Protein AF-A0A356VX50-F1 (afdb_monomer)

Nearest PDB structures (foldseek):
  5ydp-assembly1_A  TM=2.198E-01  e=6.327E+00  Dietzia sp. DQ12-45-1b

Secondary structure (DSSP, 8-state):
---TTS-S-SSHHHHHHTTTSHHHHHHHHHHHHHHHHHHHHHHHHHHHHHHHHHTTS-HHHHHHHHHHHHHHHHSTTHHHHHHHHHHHH-SS--GGGEETTEE-SHHHHHHT--GGGHHHH-HHHHHHHHHHHHHHHHHHSS-GGG-GGGGHHHHHHHHHTTTS----

Sequence (168 aa):
NLHPLQMPWLNRKEFYKTFNDQKLTSLRTWLYQTKTKQAEFIYQQFLNNIQQKRTQLSSEQKKLFDKNFTKILQAKNGVYALVDYANFKGLGFNAKEQYQGKGWGLFEVILAMDTALIKDQGILFSFIDSGKQRLKIRTELAPESKNEQRWIPGWFNRLDSYSTENQN

Mean predicted aligned error: 5.7 Å

Structure (mmCIF, N/CA/C/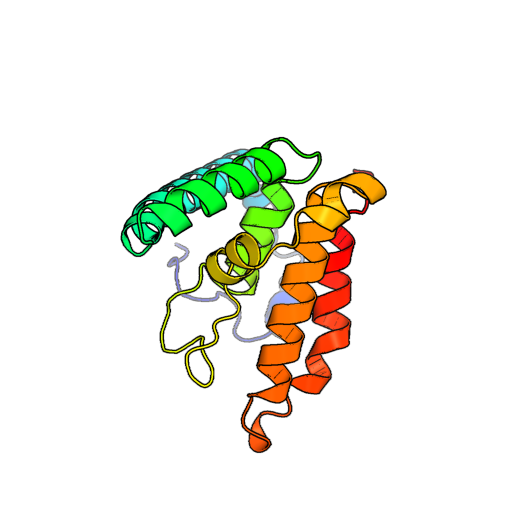O backbone):
data_AF-A0A356VX50-F1
#
_entry.id   AF-A0A356VX50-F1
#
loop_
_atom_site.group_PDB
_atom_site.id
_atom_site.type_symbol
_atom_site.label_atom_id
_atom_site.label_alt_id
_atom_site.label_comp_id
_atom_site.label_asym_id
_atom_site.label_entity_id
_atom_site.label_seq_id
_atom_site.pdbx_PDB_ins_code
_atom_site.Cartn_x
_atom_site.Cartn_y
_atom_site.Cartn_z
_atom_site.occupancy
_atom_site.B_iso_or_equiv
_atom_site.auth_seq_id
_atom_site.auth_comp_id
_atom_site.auth_asym_id
_atom_site.auth_atom_id
_atom_site.pdbx_PDB_model_num
ATOM 1 N N . ASN A 1 1 ? 16.084 15.120 -25.258 1.00 42.53 1 ASN A N 1
ATOM 2 C CA . ASN A 1 1 ? 14.838 15.539 -24.581 1.00 42.53 1 ASN A CA 1
ATOM 3 C C . ASN A 1 1 ? 13.879 14.369 -24.478 1.00 42.53 1 ASN A C 1
ATOM 5 O O . ASN A 1 1 ? 13.417 13.879 -25.497 1.00 42.53 1 ASN A O 1
ATOM 9 N N . LEU A 1 2 ? 13.654 13.864 -23.264 1.00 42.91 2 LEU A N 1
ATOM 10 C CA . LEU A 1 2 ? 12.590 12.902 -22.974 1.00 42.91 2 LEU A CA 1
ATOM 11 C C . LEU A 1 2 ? 11.364 13.713 -22.547 1.00 42.91 2 LEU A C 1
ATOM 13 O O . LEU A 1 2 ? 11.433 14.425 -21.549 1.00 42.91 2 LEU A O 1
ATOM 17 N N . HIS A 1 3 ? 10.271 13.646 -23.306 1.00 51.25 3 HIS A N 1
ATOM 18 C CA . HIS A 1 3 ? 9.000 14.221 -22.871 1.00 51.25 3 HIS A CA 1
ATOM 19 C C . HIS A 1 3 ? 8.377 13.279 -21.823 1.00 51.25 3 HIS A C 1
ATOM 21 O O . HIS A 1 3 ? 8.191 12.102 -22.133 1.00 51.25 3 HIS A O 1
ATOM 27 N N . PRO A 1 4 ? 8.055 13.751 -20.603 1.00 52.25 4 PRO A N 1
ATOM 28 C CA . PRO A 1 4 ? 7.766 12.905 -19.434 1.00 52.25 4 PRO A CA 1
ATOM 29 C C . PRO A 1 4 ? 6.520 12.001 -19.526 1.00 52.25 4 PRO A C 1
ATOM 31 O O . PRO A 1 4 ? 6.246 11.260 -18.590 1.00 52.25 4 PRO A O 1
ATOM 34 N N . LEU A 1 5 ? 5.785 12.013 -20.642 1.00 56.81 5 LEU A N 1
ATOM 35 C CA . LEU A 1 5 ? 4.581 11.199 -20.857 1.00 56.81 5 LEU A CA 1
ATOM 36 C C . LEU A 1 5 ? 4.584 10.423 -22.187 1.00 56.81 5 LEU A C 1
ATOM 38 O O . LEU A 1 5 ? 3.615 9.733 -22.493 1.00 56.81 5 LEU A O 1
ATOM 42 N N . GLN A 1 6 ? 5.661 10.496 -22.977 1.00 65.19 6 GLN A N 1
ATOM 43 C CA . GLN A 1 6 ? 5.828 9.637 -24.150 1.00 65.19 6 GLN A CA 1
ATOM 44 C C . GLN A 1 6 ? 6.620 8.398 -23.752 1.00 65.19 6 GLN A C 1
ATOM 46 O O . GLN A 1 6 ? 7.819 8.481 -23.479 1.00 65.19 6 GLN A O 1
ATOM 51 N N . MET A 1 7 ? 5.955 7.239 -23.740 1.00 69.25 7 MET A N 1
ATOM 52 C CA . MET A 1 7 ? 6.650 5.967 -23.572 1.00 69.25 7 MET A CA 1
ATOM 53 C C . MET A 1 7 ? 7.630 5.802 -24.746 1.00 69.25 7 MET A C 1
ATOM 55 O O . MET A 1 7 ? 7.180 5.751 -25.892 1.00 69.25 7 MET A O 1
ATOM 59 N N . PRO A 1 8 ? 8.957 5.736 -24.510 1.00 79.56 8 PRO A N 1
ATOM 60 C CA . PRO A 1 8 ? 9.934 5.750 -25.602 1.00 79.56 8 PRO A CA 1
ATOM 61 C C . PRO A 1 8 ? 9.879 4.514 -26.504 1.00 79.56 8 PRO A C 1
ATOM 63 O O . PRO A 1 8 ? 10.500 4.508 -27.563 1.00 79.56 8 PRO A O 1
ATOM 66 N N . TRP A 1 9 ? 9.169 3.473 -26.067 1.00 86.56 9 TRP A N 1
ATOM 67 C CA . TRP A 1 9 ? 9.036 2.197 -26.751 1.00 86.56 9 TRP A CA 1
ATOM 68 C C . TRP A 1 9 ? 7.565 1.871 -26.956 1.00 86.56 9 TRP A C 1
ATOM 70 O O . TRP A 1 9 ? 6.766 1.964 -26.028 1.00 86.56 9 TRP A O 1
ATOM 80 N N . LEU A 1 10 ? 7.224 1.439 -28.167 1.00 85.69 10 LEU A N 1
ATOM 81 C CA . LEU A 1 10 ? 5.846 1.118 -28.543 1.00 85.69 10 LEU A CA 1
ATOM 82 C C . LEU A 1 10 ? 5.352 -0.192 -27.920 1.00 85.69 10 LEU A C 1
ATOM 84 O O . LEU A 1 10 ? 4.154 -0.381 -27.738 1.00 85.69 10 LEU A O 1
ATOM 88 N N . ASN A 1 11 ? 6.263 -1.123 -27.625 1.00 86.38 11 ASN A N 1
ATOM 89 C CA . ASN A 1 11 ? 5.926 -2.423 -27.058 1.00 86.38 11 ASN A CA 1
ATOM 90 C C . ASN A 1 11 ? 7.121 -3.059 -26.327 1.00 86.38 11 ASN A C 1
ATOM 92 O O . ASN A 1 11 ? 8.261 -2.594 -26.408 1.00 86.38 11 ASN A O 1
ATOM 96 N N . ARG A 1 12 ? 6.845 -4.175 -25.641 1.00 88.62 12 ARG A N 1
ATOM 97 C CA . ARG A 1 12 ? 7.831 -4.968 -24.894 1.00 88.62 12 ARG A CA 1
ATOM 98 C C . ARG A 1 12 ? 9.017 -5.407 -25.761 1.00 88.62 12 ARG A C 1
ATOM 100 O O . ARG A 1 12 ? 10.150 -5.336 -25.303 1.00 88.62 12 ARG A O 1
ATOM 107 N N . LYS A 1 13 ? 8.776 -5.853 -26.997 1.00 92.19 13 LYS A N 1
ATOM 108 C CA . LYS A 1 13 ? 9.834 -6.336 -27.900 1.00 92.19 13 LYS A CA 1
ATOM 109 C C . LYS A 1 13 ? 10.824 -5.217 -28.232 1.00 92.19 13 LYS A C 1
ATOM 111 O O . LYS A 1 13 ? 12.026 -5.432 -28.123 1.00 92.1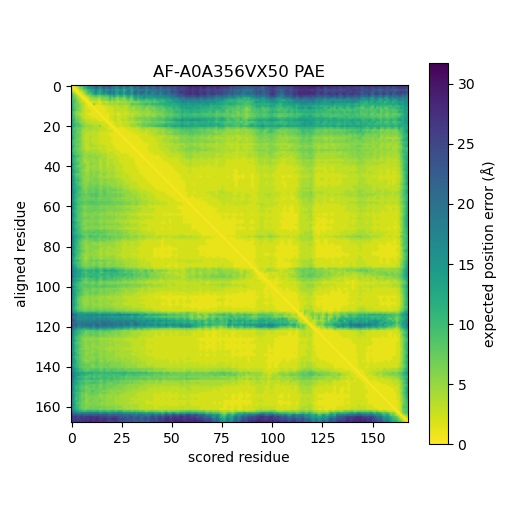9 13 LYS A O 1
ATOM 116 N N . GLU A 1 14 ? 10.327 -4.029 -28.568 1.00 87.56 14 GLU A N 1
ATOM 117 C CA . GLU A 1 14 ? 11.170 -2.859 -28.846 1.00 87.56 14 GLU A CA 1
ATOM 118 C C . GLU A 1 14 ? 11.923 -2.378 -27.601 1.00 87.56 14 GLU A C 1
ATOM 120 O O . GLU A 1 14 ? 13.097 -2.035 -27.694 1.00 87.56 14 GLU A O 1
ATOM 125 N N . PHE A 1 15 ? 11.301 -2.436 -26.420 1.00 88.94 15 PHE A N 1
ATOM 126 C CA . PHE A 1 15 ? 11.998 -2.159 -25.162 1.00 88.94 15 PHE A CA 1
ATOM 127 C C . PHE A 1 15 ? 13.216 -3.078 -24.971 1.00 88.94 15 PHE A C 1
ATOM 129 O O . PHE A 1 15 ? 14.325 -2.592 -24.749 1.00 88.94 15 PHE A O 1
ATOM 136 N N . TYR A 1 16 ? 13.039 -4.396 -25.128 1.00 90.06 16 TYR A N 1
ATOM 137 C CA . TYR A 1 16 ? 14.126 -5.364 -24.933 1.00 90.06 16 TYR A CA 1
ATOM 138 C C . TYR A 1 16 ? 15.217 -5.299 -26.000 1.00 90.06 16 TYR A C 1
ATOM 140 O O . TYR A 1 16 ? 16.371 -5.569 -25.678 1.00 90.06 16 TYR A O 1
ATOM 148 N N . LYS A 1 17 ? 14.900 -4.910 -27.241 1.00 90.31 17 LYS A N 1
ATOM 149 C CA . LYS A 1 17 ? 15.935 -4.675 -28.263 1.00 90.31 17 LYS A CA 1
ATOM 150 C C . LYS A 1 17 ? 16.939 -3.619 -27.812 1.00 90.31 17 LYS A C 1
ATOM 152 O O . LYS A 1 17 ? 18.132 -3.799 -28.001 1.00 90.31 17 LYS A O 1
ATOM 157 N N . THR A 1 18 ? 16.450 -2.568 -27.159 1.00 87.75 18 THR A N 1
ATOM 158 C CA . THR A 1 18 ? 17.284 -1.461 -26.677 1.00 87.75 18 THR A CA 1
ATOM 159 C C . THR A 1 18 ? 17.864 -1.685 -25.278 1.00 87.75 18 THR A C 1
ATOM 161 O O . THR A 1 18 ? 18.362 -0.746 -24.660 1.00 87.75 18 THR A O 1
ATOM 164 N N . PHE A 1 19 ? 17.778 -2.904 -24.726 1.00 86.31 19 PHE A N 1
ATOM 165 C CA . PHE A 1 19 ? 18.129 -3.170 -23.324 1.00 86.31 19 PHE A CA 1
ATOM 166 C C . PHE A 1 19 ? 19.565 -2.778 -22.974 1.00 86.31 19 PHE A C 1
ATOM 168 O O . PHE A 1 19 ? 19.814 -2.308 -21.866 1.00 86.31 19 PHE A O 1
ATOM 175 N N . ASN A 1 20 ? 20.490 -2.935 -23.920 1.00 90.44 20 ASN A N 1
ATOM 176 C CA . ASN A 1 20 ? 21.897 -2.575 -23.751 1.00 90.44 20 ASN A CA 1
ATOM 177 C C . ASN A 1 20 ? 22.247 -1.213 -24.363 1.00 90.44 20 ASN A C 1
ATOM 179 O O . ASN A 1 20 ? 23.380 -0.757 -24.225 1.00 90.44 20 ASN A O 1
ATOM 183 N N . ASP A 1 21 ? 21.288 -0.533 -24.990 1.00 90.25 21 ASP A N 1
ATOM 184 C CA . ASP A 1 21 ? 21.531 0.754 -25.626 1.00 90.25 21 ASP A CA 1
ATOM 185 C C . ASP A 1 21 ? 21.818 1.828 -24.578 1.00 90.25 21 ASP A C 1
ATOM 187 O O . ASP A 1 21 ? 21.324 1.796 -23.442 1.00 90.25 21 ASP A O 1
ATOM 191 N N . GLN A 1 22 ? 22.573 2.846 -24.990 1.00 88.38 22 GLN A N 1
ATOM 192 C CA . GLN A 1 22 ? 22.986 3.944 -24.121 1.00 88.38 22 GLN A CA 1
ATOM 193 C C . GLN A 1 22 ? 21.793 4.606 -23.420 1.00 88.38 22 GLN A C 1
ATOM 195 O O . GLN A 1 22 ? 21.850 4.861 -22.223 1.00 88.38 22 GLN A O 1
ATOM 200 N N . LYS A 1 23 ? 20.677 4.819 -24.128 1.00 84.69 23 LYS A N 1
ATOM 201 C CA . LYS A 1 23 ? 19.488 5.489 -23.581 1.00 84.69 23 LYS A CA 1
ATOM 202 C C . LYS A 1 23 ? 18.859 4.728 -22.407 1.00 84.69 23 LYS A C 1
ATOM 204 O O . LYS A 1 23 ? 18.572 5.332 -21.374 1.00 84.69 23 LYS A O 1
ATOM 209 N N . LEU A 1 24 ? 18.640 3.418 -22.549 1.00 88.88 24 LEU A N 1
ATOM 210 C CA . LEU A 1 24 ? 18.031 2.599 -21.494 1.00 88.88 24 LEU A CA 1
ATOM 211 C C . LEU A 1 24 ? 19.029 2.311 -20.365 1.00 88.88 24 LEU A C 1
ATOM 213 O O . LEU A 1 24 ? 18.650 2.262 -19.195 1.00 88.88 24 LEU A O 1
ATOM 217 N N . THR A 1 25 ? 20.318 2.209 -20.681 1.00 91.25 25 THR A N 1
ATOM 218 C CA . THR A 1 25 ? 21.388 2.161 -19.677 1.00 91.25 25 THR A CA 1
ATOM 219 C C . THR A 1 25 ? 21.422 3.436 -18.836 1.00 91.25 25 THR A C 1
ATOM 221 O O . THR A 1 25 ? 21.319 3.341 -17.616 1.00 91.25 25 THR A O 1
ATOM 224 N N . SER A 1 26 ? 21.430 4.623 -19.450 1.00 89.88 26 SER A N 1
ATOM 225 C CA . SER A 1 26 ? 21.384 5.901 -18.727 1.00 89.88 26 SER A CA 1
ATOM 226 C C . SER A 1 26 ? 20.127 6.047 -17.867 1.00 89.88 26 SER A C 1
ATOM 228 O O . SER A 1 26 ? 20.225 6.522 -16.738 1.00 89.88 26 SER A O 1
ATOM 230 N N . LEU A 1 27 ? 18.960 5.602 -18.349 1.00 89.75 27 LEU A N 1
ATOM 231 C CA . LEU A 1 27 ? 17.729 5.609 -17.552 1.00 89.75 27 LEU A CA 1
ATOM 232 C C . LEU A 1 27 ? 17.845 4.707 -16.314 1.00 89.75 27 LEU A C 1
ATOM 234 O O . LEU A 1 27 ? 17.512 5.141 -15.214 1.00 89.75 27 LEU A O 1
ATOM 238 N N . ARG A 1 28 ? 18.341 3.472 -16.467 1.00 91.56 28 ARG A N 1
ATOM 239 C CA . ARG A 1 28 ? 18.548 2.547 -15.337 1.00 91.56 28 ARG A CA 1
ATOM 240 C C . ARG A 1 28 ? 19.555 3.102 -14.334 1.00 91.56 28 ARG A C 1
ATOM 242 O O . ARG A 1 28 ? 19.298 3.045 -13.134 1.00 91.56 28 ARG A O 1
ATOM 249 N N . THR A 1 29 ? 20.656 3.686 -14.809 1.00 94.06 29 THR A N 1
ATOM 250 C CA . THR A 1 29 ? 21.651 4.348 -13.957 1.00 94.06 29 THR A CA 1
ATOM 251 C C . THR A 1 29 ? 21.035 5.512 -13.189 1.00 94.06 29 THR A C 1
ATOM 253 O O . THR A 1 29 ? 21.194 5.578 -11.974 1.00 94.06 29 THR A O 1
ATOM 256 N N . TRP A 1 30 ? 20.278 6.387 -13.855 1.00 94.12 30 TRP A N 1
ATOM 257 C CA . TRP A 1 30 ? 19.602 7.507 -13.200 1.00 94.12 30 TRP A CA 1
ATOM 258 C C . TRP A 1 30 ? 18.590 7.033 -12.150 1.00 94.12 30 TRP A C 1
ATOM 260 O O . TRP A 1 30 ? 18.599 7.534 -11.025 1.00 94.12 30 TRP A O 1
ATOM 270 N N . LEU A 1 31 ? 17.762 6.030 -12.473 1.00 93.69 31 LEU A N 1
ATOM 271 C CA . LEU A 1 31 ? 16.808 5.437 -11.530 1.00 93.69 31 LEU A CA 1
ATOM 272 C C . LEU A 1 31 ? 17.527 4.850 -10.310 1.00 93.69 31 LEU A C 1
ATOM 274 O O . LEU A 1 31 ? 17.115 5.091 -9.179 1.00 93.69 31 LEU A O 1
ATOM 278 N N . TYR A 1 32 ? 18.627 4.127 -10.527 1.00 94.56 32 TYR A N 1
ATOM 279 C CA . TYR A 1 32 ? 19.422 3.547 -9.448 1.00 94.56 32 TYR A CA 1
ATOM 280 C C . TYR A 1 32 ? 20.076 4.621 -8.567 1.00 94.56 32 TYR A C 1
ATOM 282 O O . TYR A 1 32 ? 20.013 4.536 -7.342 1.00 94.56 32 TYR A O 1
ATOM 290 N N . GLN A 1 33 ? 20.658 5.657 -9.176 1.00 96.62 33 GLN A N 1
ATOM 291 C CA . GLN A 1 33 ? 21.321 6.758 -8.470 1.00 96.62 33 GLN A CA 1
ATOM 292 C C . GLN A 1 33 ? 20.341 7.643 -7.693 1.00 96.62 33 GLN A C 1
ATOM 294 O O . GLN A 1 33 ? 20.701 8.207 -6.663 1.00 96.62 33 GLN A O 1
ATOM 299 N N . THR A 1 34 ? 19.096 7.768 -8.158 1.00 95.56 34 THR A N 1
ATOM 300 C CA . THR A 1 34 ? 18.077 8.625 -7.530 1.00 95.56 34 THR A CA 1
ATOM 301 C C . THR A 1 34 ? 17.071 7.856 -6.674 1.00 95.56 34 THR A C 1
ATOM 303 O O . THR A 1 34 ? 16.149 8.474 -6.143 1.00 95.56 34 THR A O 1
ATOM 306 N N . LYS A 1 35 ? 17.240 6.537 -6.489 1.00 93.50 35 LYS A N 1
ATOM 307 C CA . LYS A 1 35 ? 16.273 5.667 -5.791 1.00 93.50 35 LYS A CA 1
ATOM 308 C C . LYS A 1 35 ? 15.865 6.185 -4.408 1.00 93.50 35 LYS A C 1
ATOM 310 O O . LYS A 1 35 ? 14.689 6.144 -4.069 1.00 93.50 35 LYS A O 1
ATOM 315 N N . THR A 1 36 ? 16.806 6.744 -3.646 1.00 95.12 36 THR A N 1
ATOM 316 C CA . THR A 1 36 ? 16.533 7.312 -2.317 1.00 95.12 36 THR A CA 1
ATOM 317 C C . THR A 1 36 ? 15.617 8.532 -2.403 1.00 95.12 36 THR A C 1
ATOM 319 O O . THR A 1 36 ? 14.614 8.590 -1.700 1.00 95.12 36 THR A O 1
ATOM 322 N N . LYS A 1 37 ? 15.900 9.467 -3.322 1.00 95.75 37 LYS A N 1
ATOM 323 C CA . LYS A 1 37 ? 15.064 10.661 -3.547 1.00 95.75 37 LYS A CA 1
ATOM 324 C C . LYS A 1 37 ? 13.679 10.290 -4.076 1.00 95.75 37 LYS A C 1
ATOM 326 O O . LYS A 1 37 ? 12.689 10.900 -3.694 1.00 95.75 37 LYS A O 1
ATOM 331 N N . GLN A 1 38 ? 13.603 9.277 -4.941 1.00 93.19 38 GLN A N 1
ATOM 332 C CA . GLN A 1 38 ? 12.330 8.757 -5.438 1.00 93.19 38 GLN A CA 1
ATOM 333 C C . GLN A 1 38 ? 11.500 8.146 -4.304 1.00 93.19 38 GLN A C 1
ATOM 335 O O . GLN A 1 38 ? 10.317 8.453 -4.194 1.00 93.19 38 GLN A O 1
ATOM 340 N N . ALA A 1 39 ? 12.110 7.329 -3.440 1.00 93.12 39 ALA A N 1
ATOM 341 C CA . ALA A 1 39 ? 11.429 6.740 -2.290 1.00 93.12 39 ALA A CA 1
ATOM 342 C C . ALA A 1 39 ? 10.919 7.813 -1.316 1.00 93.12 39 ALA A C 1
ATOM 344 O O . ALA A 1 39 ? 9.768 7.750 -0.885 1.00 93.12 39 ALA A O 1
ATOM 345 N N . GLU A 1 40 ? 11.737 8.827 -1.026 1.00 95.06 40 GLU A N 1
ATOM 346 C CA . GLU A 1 40 ? 11.341 9.969 -0.199 1.00 95.06 40 GLU A CA 1
ATOM 347 C C . GLU A 1 40 ? 10.164 10.730 -0.819 1.00 95.06 40 GLU A C 1
ATOM 349 O O . GLU A 1 40 ? 9.151 10.938 -0.153 1.00 95.06 40 GLU A O 1
ATOM 354 N N . PHE A 1 41 ? 10.243 11.074 -2.107 1.00 95.62 41 PHE A N 1
ATOM 355 C CA . PHE A 1 41 ? 9.159 11.757 -2.812 1.00 95.62 41 PHE A CA 1
ATOM 356 C C . PHE A 1 41 ? 7.854 10.947 -2.796 1.00 95.62 41 PHE A C 1
ATOM 358 O O . PHE A 1 41 ? 6.796 11.492 -2.481 1.00 95.62 41 PHE A O 1
ATOM 365 N N . ILE A 1 42 ? 7.922 9.641 -3.084 1.00 94.44 42 ILE A N 1
ATOM 366 C CA . ILE A 1 42 ? 6.763 8.736 -3.046 1.00 94.44 42 ILE A CA 1
ATOM 367 C C . ILE A 1 42 ? 6.141 8.727 -1.648 1.00 94.44 42 ILE A C 1
ATOM 369 O O . ILE A 1 42 ? 4.921 8.826 -1.522 1.00 94.44 42 ILE A O 1
ATOM 373 N N . TYR A 1 43 ? 6.961 8.639 -0.600 1.00 95.62 43 TYR A N 1
ATOM 374 C CA . TYR A 1 43 ? 6.476 8.620 0.775 1.00 95.62 43 TYR A CA 1
ATOM 375 C C . TYR A 1 43 ? 5.836 9.954 1.189 1.00 95.62 43 TYR A C 1
ATOM 377 O O . TYR A 1 43 ? 4.745 9.956 1.759 1.00 95.62 43 TYR A O 1
ATOM 385 N N . GLN A 1 44 ? 6.448 11.090 0.848 1.00 96.94 44 GLN A N 1
ATOM 386 C CA . GLN A 1 44 ? 5.876 12.413 1.129 1.00 96.94 44 GLN A CA 1
ATOM 387 C C . GLN A 1 44 ? 4.550 12.623 0.391 1.00 96.94 44 GLN A C 1
ATOM 389 O O . GLN A 1 44 ? 3.558 13.046 0.988 1.00 96.94 44 GLN A O 1
ATOM 394 N N . GLN A 1 45 ? 4.489 12.258 -0.893 1.00 96.94 45 GLN A N 1
ATOM 395 C CA . GLN A 1 45 ? 3.249 12.327 -1.663 1.00 96.94 45 GLN A CA 1
ATOM 396 C C . GLN A 1 45 ? 2.169 11.419 -1.067 1.00 96.94 45 GLN A C 1
ATOM 398 O O . GLN A 1 45 ? 1.004 11.814 -0.983 1.00 96.94 45 GLN A O 1
ATOM 403 N N . PHE A 1 46 ? 2.546 10.217 -0.625 1.00 97.38 46 PHE A N 1
ATOM 404 C CA . PHE A 1 46 ? 1.648 9.306 0.070 1.00 97.38 46 PHE A CA 1
ATOM 405 C C . PHE A 1 46 ? 1.064 9.951 1.334 1.00 97.38 46 PHE A C 1
ATOM 407 O O . PHE A 1 46 ? -0.158 10.003 1.461 1.00 97.38 46 PHE A O 1
ATOM 414 N N . LEU A 1 47 ? 1.893 10.511 2.223 1.00 96.88 47 LEU A N 1
ATOM 415 C CA . LEU A 1 47 ? 1.425 11.177 3.445 1.00 96.88 47 LEU A CA 1
ATOM 416 C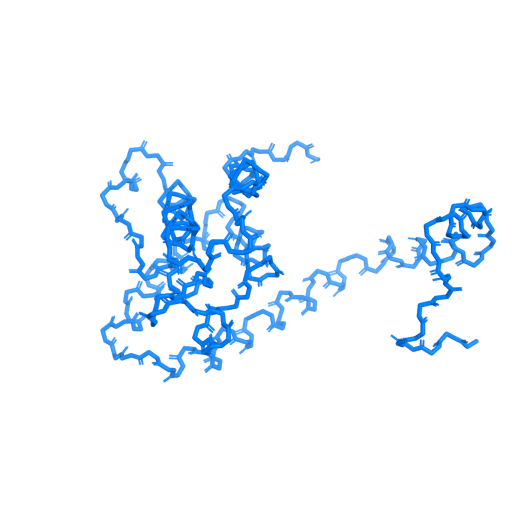 C . LEU A 1 47 ? 0.490 12.359 3.154 1.00 96.88 47 LEU A C 1
ATOM 418 O O . LEU A 1 47 ? -0.562 12.473 3.788 1.00 96.88 47 LEU A O 1
ATOM 422 N N . ASN A 1 48 ? 0.817 13.191 2.162 1.00 97.38 48 ASN A N 1
ATOM 423 C CA . ASN A 1 48 ? -0.035 14.307 1.742 1.00 97.38 48 ASN A CA 1
ATOM 424 C C . ASN A 1 48 ? -1.408 13.816 1.266 1.00 97.38 48 ASN A C 1
ATOM 426 O O . ASN A 1 48 ? -2.447 14.343 1.672 1.00 97.38 48 ASN A O 1
ATOM 430 N N . ASN A 1 49 ? -1.427 12.761 0.449 1.00 96.25 49 ASN A N 1
ATOM 431 C CA . ASN A 1 49 ? -2.674 12.186 -0.035 1.00 96.25 49 ASN A CA 1
ATOM 432 C C . ASN A 1 49 ? -3.486 11.545 1.101 1.00 96.25 49 ASN A C 1
ATOM 434 O O . ASN A 1 49 ? -4.711 11.670 1.108 1.00 96.25 49 ASN A O 1
ATOM 438 N N . ILE A 1 50 ? -2.831 10.899 2.079 1.00 97.12 50 ILE A N 1
ATOM 439 C CA . ILE A 1 50 ? -3.498 10.411 3.293 1.00 97.12 50 ILE A CA 1
ATOM 440 C C . ILE A 1 50 ? -4.186 11.582 3.991 1.00 97.12 50 ILE A C 1
ATOM 442 O O . ILE A 1 50 ? -5.400 11.534 4.159 1.00 97.12 50 ILE A O 1
ATOM 446 N N . GLN A 1 51 ? -3.462 12.651 4.339 1.00 95.75 51 GLN A N 1
ATOM 447 C CA . GLN A 1 51 ? -4.025 13.803 5.057 1.00 95.75 51 GLN A CA 1
ATOM 448 C C . GLN A 1 51 ? -5.262 14.386 4.361 1.00 95.75 51 GLN A C 1
ATOM 450 O O . GLN A 1 51 ? -6.293 14.584 5.006 1.00 95.75 51 GLN A O 1
ATOM 455 N N . GLN A 1 52 ? -5.199 14.582 3.041 1.00 95.19 52 GLN A N 1
ATOM 456 C CA . GLN A 1 52 ? -6.343 15.059 2.261 1.00 95.19 52 GLN A CA 1
ATOM 457 C C . GLN A 1 52 ? -7.520 14.082 2.327 1.00 95.19 52 GLN A C 1
ATOM 459 O O . GLN A 1 52 ? -8.656 14.479 2.594 1.00 95.19 52 GLN A O 1
ATOM 464 N N . LYS A 1 53 ? -7.262 12.786 2.135 1.00 94.00 53 LYS A N 1
ATOM 465 C CA . LYS A 1 53 ? -8.299 11.751 2.106 1.00 94.00 53 LYS A CA 1
ATOM 466 C C . LYS A 1 53 ? -8.951 11.528 3.473 1.00 94.00 53 LYS A C 1
ATOM 468 O O . LYS A 1 53 ? -10.151 11.268 3.538 1.00 94.00 53 LYS A O 1
ATOM 473 N N . ARG A 1 54 ? -8.208 11.725 4.571 1.00 95.00 54 ARG A N 1
ATOM 474 C CA . ARG A 1 54 ? -8.719 11.646 5.953 1.00 95.00 54 ARG A CA 1
ATOM 475 C C . ARG A 1 54 ? -9.860 12.621 6.231 1.00 95.00 54 ARG A C 1
ATOM 477 O O . ARG A 1 54 ? -10.650 12.365 7.137 1.00 95.00 54 ARG A O 1
ATOM 484 N N . THR A 1 55 ? -9.985 13.712 5.473 1.00 94.75 55 THR A N 1
ATOM 485 C CA . THR A 1 55 ? -11.091 14.670 5.642 1.00 94.75 55 THR A CA 1
ATOM 486 C C . THR A 1 55 ? -12.468 14.056 5.374 1.00 94.75 55 THR A C 1
ATOM 488 O O . THR A 1 55 ? -13.445 14.531 5.945 1.00 94.75 55 THR A O 1
ATOM 491 N N . GLN A 1 56 ? -12.535 12.962 4.605 1.00 94.56 56 GLN A N 1
ATOM 492 C CA . GLN A 1 56 ? -13.773 12.251 4.256 1.00 94.56 56 GLN A CA 1
ATOM 493 C C . GLN A 1 56 ? -14.293 11.330 5.374 1.00 94.56 56 GLN A C 1
ATOM 495 O O . GLN A 1 56 ? -15.396 10.802 5.271 1.00 94.56 56 GLN A O 1
ATOM 500 N N . LEU A 1 57 ? -13.507 11.115 6.433 1.00 96.12 57 LEU A N 1
ATOM 501 C CA . LEU A 1 57 ? -13.870 10.249 7.553 1.00 96.12 57 LEU A CA 1
ATOM 502 C C . LEU A 1 57 ? -14.676 10.995 8.625 1.00 96.12 57 LEU A C 1
ATOM 504 O O . LEU A 1 57 ? -14.375 12.148 8.957 1.00 96.12 57 LEU A O 1
ATOM 508 N N . SER A 1 58 ? -15.618 10.291 9.257 1.00 96.94 58 SER A N 1
ATOM 509 C CA . SER A 1 58 ? -16.252 10.744 10.500 1.00 96.94 58 SER A CA 1
ATOM 510 C C . SER A 1 58 ? -15.234 10.834 11.648 1.00 96.94 58 SER A C 1
ATOM 512 O O . SER A 1 58 ? -14.148 10.254 11.590 1.00 96.94 58 SER A O 1
ATOM 514 N N . SER A 1 59 ? -15.570 11.541 12.730 1.00 96.81 59 SER A N 1
ATOM 515 C CA . SER A 1 59 ? -14.678 11.679 13.893 1.00 96.81 59 SER A CA 1
ATOM 516 C C . SER A 1 59 ? -14.301 10.336 14.529 1.00 96.81 59 SER A C 1
ATOM 518 O O . SER A 1 59 ? -13.162 10.152 14.954 1.00 96.81 59 SER A O 1
ATOM 520 N N . GLU A 1 60 ? -15.232 9.384 14.573 1.00 95.94 60 GLU A N 1
ATOM 521 C CA . GLU A 1 60 ? -14.978 8.035 15.087 1.00 95.94 60 GLU A CA 1
ATOM 522 C C . GLU A 1 60 ? -14.059 7.242 14.151 1.00 95.94 60 GLU A C 1
ATOM 524 O O . GLU A 1 60 ? -13.048 6.687 14.587 1.00 95.94 60 GLU A O 1
ATOM 529 N N . GLN A 1 61 ? -14.340 7.281 12.845 1.00 96.88 61 GLN A N 1
ATOM 530 C CA . GLN A 1 61 ? -13.499 6.646 11.832 1.00 96.88 61 GLN A CA 1
ATOM 531 C C . GLN A 1 61 ? -12.082 7.222 11.828 1.00 96.88 61 GLN A C 1
ATOM 533 O O . GLN A 1 61 ? -11.124 6.467 11.688 1.00 96.88 61 GLN A O 1
ATOM 538 N N . LYS A 1 62 ? -11.916 8.537 12.027 1.00 97.44 62 LYS A N 1
ATOM 539 C CA . LYS A 1 62 ? -10.595 9.172 12.146 1.00 97.44 62 LYS A CA 1
ATOM 540 C C . LYS A 1 62 ? -9.792 8.580 13.299 1.00 97.44 62 LYS A C 1
ATOM 542 O O . LYS A 1 62 ? -8.639 8.215 13.083 1.00 97.44 62 LYS A O 1
ATOM 547 N N . LYS A 1 63 ? -10.400 8.442 14.484 1.00 96.38 63 LYS A N 1
ATOM 548 C CA . LYS A 1 63 ? -9.746 7.854 15.666 1.00 96.38 63 LYS A CA 1
ATOM 549 C C . LYS A 1 63 ? -9.320 6.408 15.414 1.00 96.38 63 LYS A C 1
ATOM 551 O O . LYS A 1 63 ? -8.183 6.048 15.716 1.00 96.38 63 LYS A O 1
ATOM 556 N N . LEU A 1 64 ? -10.211 5.593 14.845 1.00 95.69 64 LEU A N 1
ATOM 557 C CA . LEU A 1 64 ? -9.909 4.197 14.522 1.00 95.69 64 LEU A CA 1
ATOM 558 C C . LEU A 1 64 ? -8.795 4.092 13.473 1.00 95.69 64 LEU A C 1
ATOM 560 O O . LEU A 1 64 ? -7.832 3.349 13.664 1.00 95.69 64 LEU A O 1
ATOM 564 N N . PHE A 1 65 ? -8.905 4.877 12.400 1.00 97.19 65 PHE A N 1
ATOM 565 C CA . PHE A 1 65 ? -7.910 4.927 11.339 1.00 97.19 65 PHE A CA 1
ATOM 566 C C . PHE A 1 65 ? -6.538 5.324 11.883 1.00 97.19 65 PHE A C 1
ATOM 568 O O . PHE A 1 65 ? -5.580 4.614 11.614 1.00 97.19 65 PHE A O 1
ATOM 575 N N . ASP A 1 66 ? -6.433 6.400 12.674 1.00 96.06 66 ASP A N 1
ATOM 576 C CA . ASP A 1 66 ? -5.149 6.851 13.237 1.00 96.06 66 ASP A CA 1
ATOM 577 C C . ASP A 1 66 ? -4.502 5.780 14.097 1.00 96.06 66 ASP A C 1
ATOM 579 O O . ASP A 1 66 ? -3.329 5.462 13.923 1.00 96.06 66 ASP A O 1
ATOM 583 N N . LYS A 1 67 ? -5.287 5.169 14.986 1.00 95.25 67 LYS A N 1
ATOM 584 C CA . LYS A 1 67 ? -4.807 4.094 15.852 1.00 95.25 67 LYS A CA 1
ATOM 585 C C . LYS A 1 67 ? -4.194 2.952 15.038 1.00 95.25 67 LYS A C 1
ATOM 587 O O . LYS A 1 67 ? -3.106 2.486 15.372 1.00 95.25 67 LYS A O 1
ATOM 592 N N . ASN A 1 68 ? -4.881 2.485 13.998 1.00 96.00 68 ASN A N 1
ATOM 593 C CA . ASN A 1 68 ? -4.409 1.367 13.182 1.00 96.00 68 ASN A CA 1
ATOM 594 C C . ASN A 1 68 ? -3.249 1.787 12.269 1.00 96.00 68 ASN A C 1
ATOM 596 O O . ASN A 1 68 ? -2.231 1.102 12.216 1.00 96.00 68 ASN A O 1
ATOM 600 N N . PHE A 1 69 ? -3.365 2.940 11.611 1.00 97.06 69 PHE A N 1
ATOM 601 C CA . PHE A 1 69 ? -2.355 3.492 10.714 1.00 97.06 69 PHE A CA 1
ATOM 602 C C . PHE A 1 69 ? -1.022 3.730 11.430 1.00 97.06 69 PHE A C 1
ATOM 604 O O . PHE A 1 69 ? 0.012 3.286 10.940 1.00 97.06 69 PHE A O 1
ATOM 611 N N . THR A 1 70 ? -1.032 4.339 12.621 1.00 96.00 70 THR A N 1
ATOM 612 C CA . THR A 1 70 ? 0.182 4.543 13.425 1.00 96.00 70 THR A CA 1
ATOM 613 C C . THR A 1 70 ? 0.822 3.218 13.832 1.00 96.00 70 THR A C 1
ATOM 615 O O . THR A 1 70 ? 2.039 3.082 13.734 1.00 96.00 70 THR A O 1
ATOM 618 N N . LYS A 1 71 ? 0.028 2.214 14.228 1.00 95.00 71 LYS A N 1
ATOM 619 C CA . LYS A 1 71 ? 0.567 0.884 14.550 1.00 95.00 71 LYS A CA 1
ATOM 620 C C . LYS A 1 71 ? 1.209 0.215 13.338 1.00 95.00 71 LYS A C 1
ATOM 622 O O . LYS A 1 71 ? 2.270 -0.380 13.481 1.00 95.00 71 LYS A O 1
ATOM 627 N N . ILE A 1 72 ? 0.589 0.319 12.159 1.00 96.19 72 ILE A N 1
ATOM 628 C CA . ILE A 1 72 ? 1.178 -0.212 10.925 1.00 96.19 72 ILE A CA 1
ATOM 629 C C . ILE A 1 72 ? 2.475 0.531 10.619 1.00 96.19 72 ILE A C 1
ATOM 631 O O . ILE A 1 72 ? 3.480 -0.125 10.399 1.00 96.19 72 ILE A O 1
ATOM 635 N N . LEU A 1 73 ? 2.494 1.867 10.670 1.00 95.06 73 LEU A N 1
ATOM 636 C CA . LEU A 1 73 ? 3.704 2.665 10.427 1.00 95.06 73 LEU A CA 1
ATOM 637 C C . LEU A 1 73 ? 4.880 2.276 11.332 1.00 95.06 73 LEU A C 1
ATOM 639 O O . LEU A 1 73 ? 6.025 2.338 10.894 1.00 95.06 73 LEU A O 1
ATOM 643 N N . GLN A 1 74 ? 4.602 1.882 12.576 1.00 93.94 74 GLN A N 1
ATOM 644 C CA . GLN A 1 74 ? 5.610 1.443 13.545 1.00 93.94 74 GLN A CA 1
ATOM 645 C C . GLN A 1 74 ? 6.074 -0.005 13.334 1.00 93.94 74 GLN A C 1
ATOM 647 O O . GLN A 1 74 ? 7.104 -0.401 13.879 1.00 93.94 74 GLN A O 1
ATOM 652 N N . ALA A 1 75 ? 5.333 -0.809 12.572 1.00 92.62 75 ALA A N 1
ATOM 653 C CA . ALA A 1 75 ? 5.719 -2.179 12.284 1.00 92.62 75 ALA A CA 1
ATOM 654 C C . ALA A 1 75 ? 6.901 -2.229 11.309 1.00 92.62 75 ALA A C 1
ATOM 656 O O . ALA A 1 75 ? 7.004 -1.430 10.373 1.00 92.62 75 ALA A O 1
ATOM 657 N N . LYS A 1 76 ? 7.759 -3.241 11.470 1.00 90.69 76 LYS A N 1
ATOM 658 C CA . LYS A 1 76 ? 8.741 -3.617 10.444 1.00 90.69 76 LYS A CA 1
ATOM 659 C C . LYS A 1 76 ? 7.993 -3.856 9.125 1.00 90.69 76 LYS A C 1
ATOM 661 O O . LYS A 1 76 ? 6.982 -4.540 9.137 1.00 90.69 76 LYS A O 1
ATOM 666 N N . ASN A 1 77 ? 8.456 -3.271 8.017 1.00 93.50 77 ASN A N 1
ATOM 667 C CA . ASN A 1 77 ? 7.788 -3.243 6.698 1.00 93.50 77 ASN A CA 1
ATOM 668 C C . ASN A 1 77 ? 6.470 -2.444 6.601 1.00 93.50 77 ASN A C 1
ATOM 670 O O . ASN A 1 77 ? 5.868 -2.398 5.529 1.00 93.50 77 ASN A O 1
ATOM 674 N N . GLY A 1 78 ? 6.043 -1.753 7.658 1.00 95.94 78 GLY A N 1
ATOM 675 C CA . GLY A 1 78 ? 4.793 -0.994 7.695 1.00 95.94 78 GLY A CA 1
ATOM 676 C C . GLY A 1 78 ? 4.639 0.053 6.598 1.00 95.94 78 GLY A C 1
ATOM 677 O O . GLY A 1 78 ? 3.648 0.066 5.868 1.00 95.94 78 GLY A O 1
ATOM 678 N N . VAL A 1 79 ? 5.651 0.911 6.444 1.00 95.94 79 VAL A N 1
ATOM 679 C CA . VAL A 1 79 ? 5.678 1.945 5.394 1.00 95.94 79 VAL A CA 1
ATOM 680 C C . VAL A 1 79 ? 5.586 1.316 4.005 1.00 95.94 79 VAL A C 1
ATOM 682 O O . VAL A 1 79 ? 4.813 1.783 3.171 1.00 95.94 79 VAL A O 1
ATOM 685 N N . TYR A 1 80 ? 6.334 0.233 3.773 1.00 95.88 80 TYR A N 1
ATOM 686 C CA . TYR A 1 80 ? 6.294 -0.499 2.510 1.00 95.88 80 TYR A CA 1
ATOM 687 C C . TYR A 1 80 ? 4.889 -1.041 2.226 1.00 95.88 80 TYR A C 1
ATOM 689 O O . TYR A 1 80 ? 4.352 -0.755 1.161 1.00 95.88 80 TYR A O 1
ATOM 697 N N . ALA A 1 81 ? 4.263 -1.736 3.180 1.00 97.81 81 ALA A N 1
ATOM 698 C CA . ALA A 1 81 ? 2.924 -2.300 3.016 1.00 97.81 81 ALA A CA 1
ATOM 699 C C . ALA A 1 81 ? 1.869 -1.223 2.702 1.00 97.81 81 ALA A C 1
ATOM 701 O O . ALA A 1 81 ? 1.058 -1.386 1.791 1.00 97.81 81 ALA A O 1
ATOM 702 N N . LEU A 1 82 ? 1.906 -0.093 3.417 1.00 98.31 82 LEU A N 1
ATOM 703 C CA . LEU A 1 82 ? 0.971 1.020 3.223 1.00 98.31 82 LEU A CA 1
ATOM 704 C C . LEU A 1 82 ? 1.115 1.667 1.839 1.00 98.31 82 LEU A C 1
ATOM 706 O O . LEU A 1 82 ? 0.120 1.854 1.134 1.00 98.31 82 LEU A O 1
ATOM 710 N N . VAL A 1 83 ? 2.348 2.000 1.447 1.00 97.94 83 VAL A N 1
ATOM 711 C CA . VAL A 1 83 ? 2.640 2.641 0.157 1.00 97.94 83 VAL A CA 1
ATOM 712 C C . VAL A 1 83 ? 2.360 1.680 -0.998 1.00 97.94 83 VAL A C 1
ATOM 714 O O . VAL A 1 83 ? 1.738 2.071 -1.987 1.00 97.94 83 VAL A O 1
ATOM 717 N N . ASP A 1 84 ? 2.780 0.420 -0.878 1.00 97.81 84 ASP A N 1
ATOM 718 C CA . ASP A 1 84 ? 2.562 -0.597 -1.904 1.00 97.81 84 ASP A CA 1
ATOM 719 C C . ASP A 1 84 ? 1.070 -0.857 -2.126 1.00 97.81 84 ASP A C 1
ATOM 721 O O . ASP A 1 84 ? 0.612 -0.819 -3.270 1.00 97.81 84 ASP A O 1
ATOM 725 N N . TYR A 1 85 ? 0.292 -1.031 -1.050 1.00 98.44 85 TYR A N 1
ATOM 726 C CA . TYR A 1 85 ? -1.149 -1.251 -1.159 1.00 98.44 85 TYR A CA 1
ATOM 727 C C . TYR A 1 85 ? -1.858 -0.047 -1.787 1.00 98.44 85 TYR A C 1
ATOM 729 O O . TYR A 1 85 ? -2.695 -0.219 -2.675 1.00 98.44 85 TYR A O 1
ATOM 737 N N . ALA A 1 86 ? -1.498 1.178 -1.387 1.00 97.88 86 ALA A N 1
ATOM 738 C CA . ALA A 1 86 ? -2.048 2.393 -1.986 1.00 97.88 86 ALA A CA 1
ATOM 739 C C . ALA A 1 86 ? -1.737 2.500 -3.487 1.00 97.88 86 ALA A C 1
ATOM 741 O O . ALA A 1 86 ? -2.621 2.845 -4.266 1.00 97.88 86 ALA A O 1
ATOM 742 N N . ASN A 1 87 ? -0.519 2.159 -3.914 1.00 95.75 87 ASN A N 1
ATOM 743 C CA . ASN A 1 87 ? -0.152 2.134 -5.334 1.00 95.75 87 ASN A CA 1
ATOM 744 C C . ASN A 1 87 ? -0.849 1.001 -6.101 1.00 95.75 87 ASN A C 1
ATOM 746 O O . ASN A 1 87 ? -1.113 1.115 -7.296 1.00 95.75 87 ASN A O 1
ATOM 750 N N . PHE A 1 88 ? -1.144 -0.102 -5.420 1.00 96.31 88 PHE A N 1
ATOM 751 C CA . PHE A 1 88 ? -1.764 -1.283 -6.003 1.00 96.31 88 PHE A CA 1
ATOM 752 C C . PHE A 1 88 ? -3.285 -1.152 -6.173 1.00 96.31 88 PHE A C 1
ATOM 754 O O . PHE A 1 88 ? -3.825 -1.570 -7.202 1.00 96.31 88 PHE A O 1
ATOM 761 N N . LYS A 1 89 ? -3.988 -0.616 -5.168 1.00 96.69 89 LYS A N 1
ATOM 762 C CA . LYS A 1 89 ? -5.462 -0.573 -5.100 1.00 96.69 89 LYS A CA 1
ATOM 763 C C . LYS A 1 89 ? -6.060 0.813 -4.902 1.00 96.69 89 LYS A C 1
ATOM 765 O O . LYS A 1 89 ? -7.283 0.927 -4.847 1.00 96.69 89 LYS A O 1
ATOM 770 N N . GLY A 1 90 ? -5.225 1.841 -4.835 1.00 96.75 90 GLY A N 1
ATOM 771 C CA . GLY A 1 90 ? -5.653 3.197 -4.545 1.00 96.75 90 GLY A CA 1
ATOM 772 C C . GLY A 1 90 ? -5.879 3.427 -3.052 1.00 96.75 90 GLY A C 1
ATOM 773 O O . GLY A 1 90 ? -5.840 2.523 -2.213 1.00 96.75 90 GLY A O 1
ATOM 774 N N . LEU A 1 91 ? -6.138 4.687 -2.710 1.00 96.75 91 LEU A N 1
ATOM 775 C CA . LEU A 1 91 ? -6.408 5.080 -1.327 1.00 96.75 91 LEU A CA 1
ATOM 776 C C . LEU A 1 91 ? -7.822 4.711 -0.869 1.00 96.75 91 LEU A C 1
ATOM 778 O O . LEU A 1 91 ? -8.036 4.574 0.328 1.00 96.75 91 LEU A O 1
ATOM 782 N N . GLY A 1 92 ? -8.771 4.519 -1.786 1.00 94.06 92 GLY A N 1
ATOM 783 C CA . GLY A 1 92 ? -10.174 4.254 -1.450 1.00 94.06 92 GLY A CA 1
ATOM 784 C C . GLY A 1 92 ? -11.080 5.448 -1.696 1.00 94.06 92 GLY A C 1
ATOM 785 O O . GLY A 1 92 ? -10.655 6.439 -2.290 1.00 94.06 92 GLY A O 1
ATOM 786 N N . PHE A 1 93 ? -12.345 5.351 -1.281 1.00 85.88 93 PHE A N 1
ATOM 787 C CA . PHE A 1 93 ? -13.391 6.376 -1.454 1.00 85.88 93 PHE A CA 1
ATOM 788 C C . PHE A 1 93 ? -13.438 7.027 -2.845 1.00 85.88 93 PHE A C 1
ATOM 790 O O . PHE A 1 93 ? -13.660 8.229 -2.993 1.00 85.88 93 PHE A O 1
ATOM 797 N N . ASN A 1 94 ? -13.141 6.250 -3.878 1.00 90.06 94 ASN A N 1
ATOM 798 C CA . ASN A 1 94 ? -13.355 6.620 -5.263 1.00 90.06 94 ASN A CA 1
ATOM 799 C C . ASN A 1 94 ? -14.553 5.807 -5.734 1.00 90.06 94 ASN A C 1
ATOM 801 O O . ASN A 1 94 ? -14.485 4.584 -5.732 1.00 90.06 94 ASN A O 1
ATOM 805 N N . ALA A 1 95 ? -15.640 6.462 -6.142 1.00 87.88 95 ALA A N 1
ATOM 806 C CA . ALA A 1 95 ? -16.863 5.771 -6.556 1.00 87.88 95 ALA A CA 1
ATOM 807 C C . ALA A 1 95 ? -16.637 4.798 -7.731 1.00 87.88 95 ALA A C 1
ATOM 809 O O . ALA A 1 95 ? -17.372 3.828 -7.877 1.00 87.88 95 ALA A O 1
ATOM 810 N N . LYS A 1 96 ? -15.593 5.019 -8.546 1.00 90.31 96 LYS A N 1
ATOM 811 C CA . LYS A 1 96 ? -15.198 4.110 -9.637 1.00 90.31 96 LYS A CA 1
ATOM 812 C C . LYS A 1 96 ? -14.456 2.858 -9.151 1.00 90.31 96 LYS A C 1
ATOM 814 O O . LYS A 1 96 ? -14.303 1.908 -9.911 1.00 90.31 96 LYS A O 1
ATOM 819 N N . GLU A 1 97 ? -13.986 2.859 -7.907 1.00 92.44 97 GLU A N 1
ATOM 820 C CA . GLU A 1 97 ? -13.241 1.772 -7.258 1.00 92.44 97 GLU A CA 1
ATOM 821 C C . GLU A 1 97 ? -14.060 1.147 -6.121 1.00 92.44 97 GLU A C 1
ATOM 823 O O . GLU A 1 97 ? -13.543 0.802 -5.055 1.00 92.44 97 GLU A O 1
ATOM 828 N N . GLN A 1 98 ? -15.370 1.041 -6.345 1.00 95.31 98 GLN A N 1
ATOM 829 C CA . GLN A 1 98 ? -16.323 0.428 -5.433 1.00 95.31 98 GLN A CA 1
ATOM 830 C C . GLN A 1 98 ? -17.321 -0.410 -6.224 1.00 95.31 98 GLN A C 1
ATOM 832 O O . GLN A 1 98 ? -17.739 -0.031 -7.318 1.00 95.31 98 GLN A O 1
ATOM 837 N N . TYR A 1 99 ? -17.759 -1.514 -5.629 1.00 95.94 99 TYR A N 1
ATOM 838 C CA . TYR A 1 99 ? -18.965 -2.214 -6.056 1.00 95.94 99 TYR A CA 1
ATOM 839 C C . TYR A 1 99 ? -19.990 -2.117 -4.936 1.00 95.94 99 TYR A C 1
ATOM 841 O O . TYR A 1 99 ? -19.675 -2.409 -3.785 1.00 95.94 99 TYR A O 1
ATOM 849 N N . GLN A 1 100 ? -21.198 -1.646 -5.258 1.00 93.56 100 GLN A N 1
ATOM 850 C CA . GLN A 1 100 ? -22.301 -1.511 -4.296 1.00 93.56 100 GLN A CA 1
ATOM 851 C C . GLN A 1 100 ? -21.903 -0.731 -3.020 1.00 93.56 100 GLN A C 1
ATOM 853 O O . GLN A 1 100 ? -22.227 -1.111 -1.897 1.00 93.56 100 GLN A O 1
ATOM 858 N N . GLY A 1 101 ? -21.115 0.341 -3.181 1.00 93.19 101 GLY A N 1
ATOM 859 C CA . GLY A 1 101 ? -20.608 1.159 -2.069 1.00 93.19 101 GLY A CA 1
ATOM 860 C C . GLY A 1 101 ? -19.508 0.500 -1.221 1.00 93.19 101 GLY A C 1
ATOM 861 O O . GLY A 1 101 ? -19.070 1.073 -0.223 1.00 93.19 101 GLY A O 1
ATOM 862 N N . LYS A 1 102 ? -19.030 -0.696 -1.587 1.00 95.06 102 LYS A N 1
ATOM 863 C CA . LYS A 1 102 ? -17.916 -1.383 -0.922 1.00 95.06 102 LYS A CA 1
ATOM 864 C C . LYS A 1 102 ? -16.623 -1.163 -1.711 1.00 95.06 102 LYS A C 1
ATOM 866 O O . LYS A 1 102 ? -16.432 -1.725 -2.787 1.00 95.06 102 LYS A O 1
ATOM 871 N N . GLY A 1 103 ? -15.739 -0.327 -1.166 1.00 96.56 103 GLY A N 1
ATOM 872 C CA . GLY A 1 103 ? -14.402 -0.078 -1.720 1.00 96.56 103 GLY A CA 1
ATOM 873 C C . GLY A 1 103 ? -13.343 -1.070 -1.263 1.00 96.56 103 GLY A C 1
ATOM 874 O O . GLY A 1 103 ? -13.509 -1.768 -0.271 1.00 96.56 103 GLY A O 1
ATOM 875 N N . TRP A 1 104 ? -12.221 -1.117 -1.955 1.00 97.94 104 TRP A N 1
ATOM 876 C CA . TRP A 1 104 ? -11.088 -1.990 -1.620 1.00 97.94 104 TRP A CA 1
ATOM 877 C C . TRP A 1 104 ? -9.784 -1.199 -1.499 1.00 97.94 104 TRP A C 1
ATOM 879 O O . TRP A 1 104 ? -8.705 -1.761 -1.651 1.00 97.94 104 TRP A O 1
ATOM 889 N N . GLY A 1 105 ? -9.878 0.116 -1.310 1.00 98.19 105 GLY A N 1
ATOM 890 C CA . GLY A 1 105 ? -8.709 0.957 -1.147 1.00 98.19 105 GLY A CA 1
ATOM 891 C C . GLY A 1 105 ? -8.147 0.882 0.265 1.00 98.19 105 GLY A C 1
ATOM 892 O O . GLY A 1 105 ? -8.718 0.268 1.172 1.00 98.19 105 GLY A O 1
ATOM 893 N N . LEU A 1 106 ? -6.997 1.527 0.444 1.00 98.56 106 LEU A N 1
ATOM 894 C CA . LEU A 1 106 ? -6.252 1.496 1.698 1.00 98.56 106 LEU A CA 1
ATOM 895 C C . LEU A 1 106 ? -7.095 1.909 2.917 1.00 98.56 106 LEU A C 1
ATOM 897 O O . LEU A 1 106 ? -6.995 1.290 3.975 1.00 98.56 106 LEU A O 1
ATOM 901 N N . PHE A 1 107 ? -7.933 2.939 2.786 1.00 98.19 107 PHE A N 1
ATOM 902 C CA . PHE A 1 107 ? -8.769 3.408 3.889 1.00 98.19 107 PHE A CA 1
ATOM 903 C C . PHE A 1 107 ? -9.811 2.376 4.311 1.00 98.19 107 PHE A C 1
ATOM 905 O O . PHE A 1 107 ? -9.971 2.139 5.508 1.00 98.19 107 PHE A O 1
ATOM 912 N N . GLU A 1 108 ? -10.493 1.736 3.357 1.00 97.88 108 GLU A N 1
ATOM 913 C CA . GLU A 1 108 ? -11.451 0.682 3.682 1.00 97.88 108 GLU A CA 1
ATOM 914 C C . GLU A 1 108 ? -10.771 -0.529 4.332 1.00 97.88 108 GLU A C 1
ATOM 916 O O . GLU A 1 108 ? -11.359 -1.128 5.230 1.00 97.88 108 GLU A O 1
ATOM 921 N N . VAL A 1 109 ? -9.535 -0.858 3.939 1.00 98.25 109 VAL A N 1
ATOM 922 C CA . VAL A 1 109 ? -8.744 -1.915 4.591 1.00 98.25 109 VAL A CA 1
ATOM 923 C C . VAL A 1 109 ? -8.415 -1.551 6.034 1.00 98.25 109 VAL A C 1
ATOM 925 O O . VAL A 1 109 ? -8.703 -2.334 6.935 1.00 98.25 109 VAL A O 1
ATOM 928 N N . ILE A 1 110 ? -7.851 -0.367 6.283 1.00 98.00 110 ILE A N 1
ATOM 929 C CA . ILE A 1 110 ? -7.426 0.038 7.634 1.00 98.00 110 ILE A CA 1
ATOM 930 C C . ILE A 1 110 ? -8.618 0.132 8.597 1.00 98.00 110 ILE A C 1
ATOM 932 O O . ILE A 1 110 ? -8.503 -0.234 9.769 1.00 98.00 110 ILE A O 1
ATOM 936 N N . LEU A 1 111 ? -9.767 0.607 8.109 1.00 96.94 111 LEU A N 1
ATOM 937 C CA . LEU A 1 111 ? -10.994 0.716 8.899 1.00 96.94 111 LEU A CA 1
ATOM 938 C C . LEU A 1 111 ? -11.652 -0.639 9.187 1.00 96.94 111 LEU A C 1
ATOM 940 O O . LEU A 1 111 ? -12.355 -0.754 10.185 1.00 96.94 111 LEU A O 1
ATOM 944 N N . ALA A 1 112 ? -11.433 -1.645 8.336 1.00 96.38 112 ALA A N 1
ATOM 945 C CA . ALA A 1 112 ? -12.004 -2.984 8.488 1.00 96.38 112 ALA A CA 1
ATOM 946 C C . ALA A 1 112 ? -11.100 -3.965 9.258 1.00 96.38 112 ALA A C 1
ATOM 948 O O . ALA A 1 112 ? -11.472 -5.122 9.421 1.00 96.38 112 ALA A O 1
ATOM 949 N N . MET A 1 113 ? -9.920 -3.534 9.721 1.00 95.12 113 MET A N 1
ATOM 950 C CA . MET A 1 113 ? -8.997 -4.411 10.447 1.00 95.12 113 MET A CA 1
ATOM 951 C C . MET A 1 113 ? -9.614 -4.951 11.735 1.00 95.12 113 MET A C 1
ATOM 953 O O . MET A 1 113 ? -9.985 -4.179 12.624 1.00 95.12 113 MET A O 1
ATOM 957 N N . ASP A 1 114 ? -9.601 -6.274 11.882 1.00 87.25 114 ASP A N 1
ATOM 958 C CA . ASP A 1 114 ? -9.889 -6.912 13.157 1.00 87.25 114 ASP A CA 1
ATOM 959 C C . ASP A 1 114 ? -8.664 -6.833 14.080 1.00 87.25 114 ASP A C 1
ATOM 961 O O . ASP A 1 114 ? -7.626 -7.468 13.868 1.00 87.25 114 ASP A O 1
ATOM 965 N N . THR A 1 115 ? -8.788 -6.018 15.128 1.00 76.81 115 THR A N 1
ATOM 966 C CA . THR A 1 115 ? -7.718 -5.826 16.110 1.00 76.81 115 THR A CA 1
ATOM 967 C C . THR A 1 115 ? -7.533 -7.006 17.066 1.00 76.81 115 THR A C 1
ATOM 969 O O . THR A 1 115 ? -6.515 -7.036 17.761 1.00 76.81 115 THR A O 1
ATOM 972 N N . ALA A 1 116 ? -8.456 -7.978 17.103 1.00 77.25 116 ALA A N 1
ATOM 973 C CA . ALA A 1 116 ? -8.284 -9.208 17.875 1.00 77.25 116 ALA A CA 1
ATOM 974 C C . ALA A 1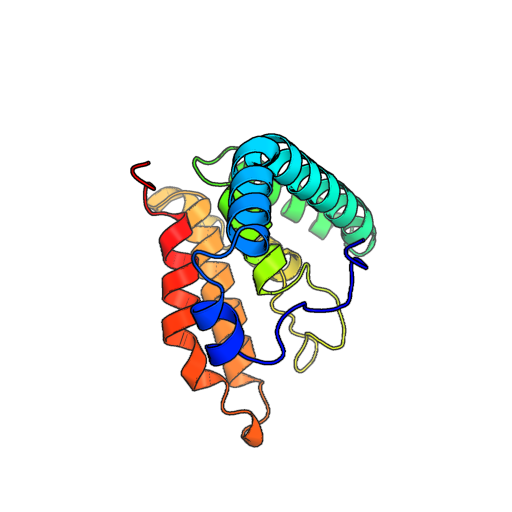 116 ? -7.076 -10.018 17.371 1.00 77.25 116 ALA A C 1
ATOM 976 O O . ALA A 1 116 ? -6.266 -10.464 18.181 1.00 77.25 116 ALA A O 1
ATOM 977 N N . LEU A 1 117 ? -6.880 -10.068 16.047 1.00 74.19 117 LEU A N 1
ATOM 978 C CA . LEU A 1 117 ? -5.775 -10.777 15.383 1.00 74.19 117 LEU A CA 1
ATOM 979 C C . LEU A 1 117 ? -4.380 -10.210 15.710 1.00 74.19 117 LEU A C 1
ATOM 981 O O . LEU A 1 117 ? -3.371 -10.896 15.544 1.00 74.19 117 LEU A O 1
ATOM 985 N N . ILE A 1 118 ? -4.301 -8.963 16.197 1.00 75.25 118 ILE A N 1
ATOM 986 C CA . ILE A 1 118 ? -3.024 -8.318 16.544 1.00 75.25 118 ILE A CA 1
ATOM 987 C C . ILE A 1 118 ? -2.304 -9.099 17.647 1.00 75.25 118 ILE A C 1
ATOM 989 O O . ILE A 1 118 ? -1.075 -9.143 17.643 1.00 75.25 118 ILE A O 1
ATOM 993 N N . LYS A 1 119 ? -3.051 -9.684 18.594 1.00 71.75 119 LYS A N 1
ATOM 994 C CA . LYS A 1 119 ? -2.476 -10.394 19.747 1.00 71.75 119 LYS A CA 1
ATOM 995 C C . LYS A 1 119 ? -1.705 -11.646 19.337 1.00 71.75 119 LYS A C 1
ATOM 997 O O . LYS A 1 119 ? -0.709 -11.960 19.977 1.00 71.75 119 LYS A O 1
ATOM 1002 N N . ASP A 1 120 ? -2.144 -12.297 18.266 1.00 64.44 120 ASP A N 1
ATOM 1003 C CA . ASP A 1 120 ? -1.634 -13.608 17.877 1.00 64.44 120 ASP A CA 1
ATOM 1004 C C . ASP A 1 120 ? -0.485 -13.501 16.865 1.00 64.44 120 ASP A C 1
ATOM 1006 O O . ASP A 1 120 ? 0.467 -14.273 16.929 1.00 64.44 120 ASP A O 1
ATOM 1010 N N . GLN A 1 121 ? -0.559 -12.548 15.924 1.00 75.12 121 GLN A N 1
ATOM 1011 C CA . GLN A 1 121 ? 0.347 -12.501 14.760 1.00 75.12 121 GLN A CA 1
ATOM 1012 C C . GLN A 1 121 ? 0.862 -11.092 14.410 1.00 75.12 121 GLN A C 1
ATOM 1014 O O . GLN A 1 121 ? 1.641 -10.919 13.471 1.00 75.12 121 GLN A O 1
ATOM 1019 N N . GLY A 1 122 ? 0.468 -10.065 15.172 1.00 87.31 122 GLY A N 1
ATOM 1020 C CA . GLY A 1 122 ? 0.901 -8.681 14.972 1.00 87.31 122 GLY A CA 1
ATOM 1021 C C . GLY A 1 122 ? 0.043 -7.867 13.995 1.00 87.31 122 GLY A C 1
ATOM 1022 O O . GLY A 1 122 ? -0.829 -8.369 13.290 1.00 87.31 122 GLY A O 1
ATOM 1023 N N . ILE A 1 123 ? 0.294 -6.553 13.953 1.00 93.19 123 ILE A N 1
ATOM 1024 C CA . ILE A 1 123 ? -0.544 -5.585 13.221 1.00 93.19 123 ILE A CA 1
ATOM 1025 C C . ILE A 1 123 ? -0.573 -5.805 11.702 1.00 93.19 123 ILE A C 1
ATOM 1027 O O . ILE A 1 123 ? -1.608 -5.578 11.073 1.00 93.19 123 ILE A O 1
ATOM 1031 N N . LEU A 1 124 ? 0.540 -6.248 11.105 1.00 94.44 124 LEU A N 1
ATOM 1032 C CA . LEU A 1 124 ? 0.600 -6.489 9.663 1.00 94.44 124 LEU A CA 1
ATOM 1033 C C . LEU A 1 124 ? -0.236 -7.692 9.245 1.00 94.44 124 LEU A C 1
ATOM 1035 O O . LEU A 1 124 ? -0.833 -7.640 8.177 1.00 94.44 124 LEU A O 1
ATOM 1039 N N . PHE A 1 125 ? -0.363 -8.716 10.089 1.00 94.00 125 PHE A N 1
ATOM 1040 C CA . PHE A 1 125 ? -1.255 -9.829 9.789 1.00 94.00 125 PHE A CA 1
ATOM 1041 C C . PHE A 1 125 ? -2.714 -9.362 9.706 1.00 94.00 125 PHE A C 1
ATOM 1043 O O . PHE A 1 125 ? -3.389 -9.644 8.721 1.00 94.00 125 PHE A O 1
ATOM 1050 N N . SER A 1 126 ? -3.174 -8.537 10.657 1.00 95.12 126 SER A N 1
ATOM 1051 C CA . SER A 1 126 ? -4.515 -7.931 10.597 1.00 95.12 126 SER A CA 1
ATOM 1052 C C . SER A 1 126 ? -4.718 -7.053 9.356 1.00 95.12 126 SER A C 1
ATOM 1054 O O . SER A 1 126 ? -5.814 -6.999 8.800 1.00 95.12 126 SER A O 1
ATOM 1056 N N . PHE A 1 127 ? -3.674 -6.344 8.915 1.00 97.38 127 PHE A N 1
ATOM 1057 C CA . PHE A 1 127 ? -3.723 -5.523 7.703 1.00 97.38 127 PHE A CA 1
ATOM 1058 C C . PHE A 1 127 ? -3.829 -6.384 6.435 1.00 97.38 127 PHE A C 1
ATOM 1060 O O . PHE A 1 127 ? -4.666 -6.111 5.574 1.00 97.38 127 PHE A O 1
ATOM 1067 N N . ILE A 1 128 ? -3.017 -7.441 6.344 1.00 97.00 128 ILE A N 1
ATOM 1068 C CA . ILE A 1 128 ? -3.025 -8.417 5.248 1.00 97.00 128 ILE A CA 1
ATOM 1069 C C . ILE A 1 128 ? -4.384 -9.107 5.165 1.00 97.00 128 ILE A C 1
ATOM 1071 O O . ILE A 1 128 ? -4.984 -9.135 4.091 1.00 97.00 128 ILE A O 1
ATOM 1075 N N . ASP A 1 129 ? -4.890 -9.616 6.288 1.00 97.12 129 ASP A N 1
ATOM 1076 C CA . ASP A 1 129 ? -6.175 -10.306 6.346 1.00 97.12 129 ASP A CA 1
ATOM 1077 C C . ASP A 1 129 ? -7.325 -9.387 5.914 1.00 97.12 129 ASP A C 1
ATOM 1079 O O . ASP A 1 129 ? -8.057 -9.713 4.979 1.00 97.12 129 ASP A O 1
ATOM 1083 N N . SER A 1 130 ? -7.403 -8.172 6.471 1.00 97.81 130 SER A N 1
ATOM 1084 C CA . SER A 1 130 ? -8.387 -7.169 6.042 1.00 97.81 130 SER A CA 1
ATOM 1085 C C . SER A 1 130 ? -8.283 -6.875 4.539 1.00 97.81 130 SER A C 1
ATOM 1087 O O . SER A 1 130 ? -9.286 -6.859 3.821 1.00 97.81 130 SER A O 1
ATOM 1089 N N . GLY A 1 131 ? -7.061 -6.724 4.018 1.00 98.31 131 GLY A N 1
ATOM 1090 C CA . GLY A 1 131 ? -6.813 -6.544 2.591 1.00 98.31 131 GLY A CA 1
ATOM 1091 C C . GLY A 1 131 ? -7.350 -7.704 1.750 1.00 98.31 131 GLY A C 1
ATOM 1092 O O . GLY A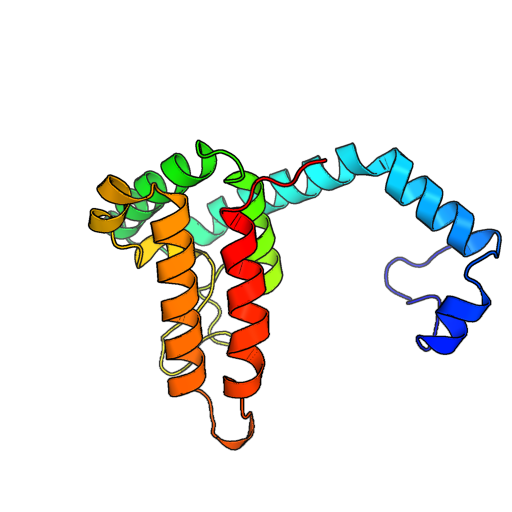 1 131 ? -8.049 -7.471 0.761 1.00 98.31 131 GLY A O 1
ATOM 1093 N N . LYS A 1 132 ? -7.078 -8.951 2.153 1.00 98.44 132 LYS A N 1
ATOM 1094 C CA . LYS A 1 132 ? -7.580 -10.157 1.480 1.00 98.44 132 LYS A CA 1
ATOM 1095 C C . LYS A 1 132 ? -9.104 -10.222 1.513 1.00 98.44 132 LYS A C 1
ATOM 1097 O O . LYS A 1 132 ? -9.717 -10.478 0.476 1.00 98.44 132 LYS A O 1
ATOM 1102 N N . GLN A 1 133 ? -9.720 -9.914 2.653 1.00 98.25 133 GLN A N 1
ATOM 1103 C CA . GLN A 1 133 ? -11.175 -9.872 2.797 1.00 98.25 133 GLN A CA 1
ATOM 1104 C C . GLN A 1 133 ? -11.811 -8.822 1.876 1.00 98.25 133 GLN A C 1
ATOM 1106 O O . GLN A 1 133 ? -12.751 -9.141 1.147 1.00 98.25 133 GLN A O 1
ATOM 1111 N N . ARG A 1 134 ? -11.279 -7.588 1.819 1.00 97.94 134 ARG A N 1
ATOM 1112 C CA . ARG A 1 134 ? -11.790 -6.549 0.898 1.00 97.94 134 ARG A CA 1
ATOM 1113 C C . ARG A 1 134 ? -11.672 -6.965 -0.564 1.00 97.94 134 ARG A C 1
ATOM 1115 O O . ARG A 1 134 ? -12.572 -6.679 -1.351 1.00 97.94 134 ARG A O 1
ATOM 1122 N N . LEU A 1 135 ? -10.588 -7.646 -0.933 1.00 98.38 135 LEU A N 1
ATOM 1123 C CA . LEU A 1 135 ? -10.395 -8.137 -2.296 1.00 98.38 135 LEU A CA 1
ATOM 1124 C C . LEU A 1 135 ? -11.308 -9.313 -2.642 1.00 98.38 135 LEU A C 1
ATOM 1126 O O . LEU A 1 135 ? -11.768 -9.381 -3.777 1.00 98.38 135 LEU A O 1
ATOM 1130 N N . LYS A 1 136 ? -11.622 -10.184 -1.681 1.00 98.00 136 LYS A N 1
ATOM 1131 C CA . LYS A 1 136 ? -12.627 -11.237 -1.853 1.00 98.00 136 LYS A CA 1
ATOM 1132 C C . LYS A 1 136 ? -14.029 -10.647 -2.035 1.00 98.00 136 LYS A C 1
ATOM 1134 O O . LYS A 1 136 ? -14.698 -10.961 -3.009 1.00 98.00 136 LYS A O 1
ATOM 1139 N N . ILE A 1 137 ? -14.427 -9.701 -1.180 1.00 97.25 137 ILE A N 1
ATOM 1140 C CA . ILE A 1 137 ? -15.708 -8.984 -1.320 1.00 97.25 137 ILE A CA 1
ATOM 1141 C C . ILE A 1 137 ? -15.789 -8.294 -2.686 1.00 97.25 137 ILE A C 1
ATOM 1143 O O . ILE A 1 137 ? -16.819 -8.323 -3.351 1.00 97.25 137 ILE A O 1
ATOM 1147 N N . ARG A 1 138 ? -14.691 -7.685 -3.142 1.00 97.00 138 ARG A N 1
ATOM 1148 C CA . ARG A 1 138 ? -14.626 -7.087 -4.477 1.00 97.00 138 ARG A CA 1
ATOM 1149 C C . ARG A 1 138 ? -14.946 -8.105 -5.573 1.00 97.00 138 ARG A C 1
ATOM 1151 O O . ARG A 1 138 ? -15.672 -7.742 -6.490 1.00 97.00 138 ARG A O 1
ATOM 1158 N N . THR A 1 139 ? -14.391 -9.317 -5.527 1.00 96.88 139 THR A N 1
ATOM 1159 C CA . THR A 1 139 ? -14.648 -10.319 -6.574 1.00 96.88 139 THR A CA 1
ATOM 1160 C C . THR A 1 139 ? -16.053 -10.897 -6.487 1.00 96.88 139 THR A C 1
ATOM 1162 O O . THR A 1 139 ? -16.652 -11.128 -7.530 1.00 96.88 139 THR A O 1
ATOM 1165 N N . GLU A 1 140 ? -16.602 -11.043 -5.281 1.00 96.25 140 GLU A N 1
ATOM 1166 C CA . GLU A 1 140 ? -17.996 -11.450 -5.051 1.00 96.25 140 GLU A CA 1
ATOM 1167 C C . GLU A 1 140 ? -19.002 -10.416 -5.586 1.00 96.25 140 GLU A C 1
ATOM 1169 O O . GLU A 1 140 ? -20.047 -10.784 -6.111 1.00 96.25 140 GLU A O 1
ATOM 1174 N N . LEU A 1 141 ? -18.683 -9.121 -5.486 1.00 96.75 141 LEU A N 1
ATOM 1175 C CA . LEU A 1 141 ? -19.544 -8.029 -5.955 1.00 96.75 141 LEU A CA 1
ATOM 1176 C C . LEU A 1 141 ? -19.253 -7.581 -7.399 1.00 96.75 141 LEU A C 1
ATOM 1178 O O . LEU A 1 141 ? -19.934 -6.687 -7.912 1.00 96.75 141 LEU A O 1
ATOM 1182 N N . ALA A 1 142 ? -18.228 -8.142 -8.046 1.00 95.31 142 ALA A N 1
ATOM 1183 C CA . ALA A 1 142 ? -17.847 -7.761 -9.400 1.00 95.31 142 ALA A CA 1
ATOM 1184 C C . ALA A 1 142 ? -18.862 -8.286 -10.432 1.00 95.31 142 ALA A C 1
ATOM 1186 O O . ALA A 1 142 ? -19.357 -9.403 -10.294 1.00 95.31 142 ALA A O 1
ATOM 1187 N N . PRO A 1 143 ? -19.125 -7.541 -11.524 1.00 93.62 143 PRO A N 1
ATOM 1188 C CA . PRO A 1 143 ? -19.887 -8.073 -12.650 1.00 93.62 143 PRO A CA 1
ATOM 1189 C C . PRO A 1 143 ? -19.237 -9.346 -13.208 1.00 93.62 143 PRO A C 1
ATOM 1191 O O . PRO A 1 143 ? -18.023 -9.360 -13.440 1.00 93.62 143 PRO A O 1
ATOM 1194 N N . GLU A 1 144 ? -20.039 -10.374 -13.498 1.00 90.00 144 GLU A N 1
ATOM 1195 C CA . GLU A 1 144 ? -19.557 -11.677 -13.993 1.00 90.00 144 GLU A CA 1
ATOM 1196 C C . GLU A 1 144 ? -18.652 -11.542 -15.227 1.00 90.00 144 GLU A C 1
ATOM 1198 O O . GLU A 1 144 ? -17.618 -12.203 -15.330 1.00 90.00 144 GLU A O 1
ATOM 1203 N N . SER A 1 145 ? -18.972 -10.598 -16.119 1.00 93.50 145 SER A N 1
ATOM 1204 C CA . SER A 1 145 ? -18.206 -10.308 -17.337 1.00 93.50 145 SER A CA 1
ATOM 1205 C C . SER A 1 145 ? -16.745 -9.917 -17.090 1.00 93.50 145 SER A C 1
ATOM 1207 O O . SER A 1 145 ? -15.911 -10.064 -17.984 1.00 93.50 145 SER A O 1
ATOM 1209 N N . LYS A 1 146 ? -16.399 -9.431 -15.890 1.00 91.44 146 LYS A N 1
ATOM 1210 C CA . LYS A 1 146 ? -15.020 -9.058 -15.545 1.00 91.44 146 LYS A CA 1
ATOM 1211 C C . LYS A 1 146 ? -14.171 -10.232 -15.065 1.00 91.44 146 LYS A C 1
ATOM 1213 O O . LYS A 1 146 ? -12.943 -10.124 -15.122 1.00 91.44 146 LYS A O 1
ATOM 1218 N N . ASN A 1 147 ? -14.799 -11.317 -14.598 1.00 92.75 147 ASN A N 1
ATOM 1219 C CA . ASN A 1 147 ? -14.141 -12.516 -14.070 1.00 92.75 147 ASN A CA 1
ATOM 1220 C C . ASN A 1 147 ? -12.938 -12.179 -13.159 1.00 92.75 147 ASN A C 1
ATOM 1222 O O . ASN A 1 147 ? -11.805 -12.610 -13.391 1.00 92.75 147 ASN A O 1
ATOM 1226 N N . GLU A 1 148 ? -13.154 -11.318 -12.156 1.00 95.38 148 GLU A N 1
ATOM 1227 C CA . GLU A 1 148 ? -12.057 -10.795 -11.330 1.00 95.38 148 GLU A CA 1
ATOM 1228 C C . GLU A 1 148 ? -11.461 -11.849 -10.378 1.00 95.38 148 GLU A C 1
ATOM 1230 O O . GLU A 1 148 ? -10.321 -11.695 -9.939 1.00 95.38 148 GLU A O 1
ATOM 1235 N N . GLN A 1 149 ? -12.177 -12.952 -10.126 1.00 94.81 149 GLN A N 1
ATOM 1236 C CA . GLN A 1 149 ? -11.741 -14.056 -9.265 1.00 94.81 149 GLN A CA 1
ATOM 1237 C C . GLN A 1 149 ? -10.378 -14.632 -9.679 1.00 94.81 149 GLN A C 1
ATOM 1239 O O . GLN A 1 149 ? -9.575 -14.999 -8.822 1.00 94.81 149 GLN A O 1
ATOM 1244 N N . ARG A 1 150 ? -10.068 -14.639 -10.985 1.00 96.31 150 ARG A N 1
ATOM 1245 C CA . ARG A 1 150 ? -8.779 -15.119 -11.520 1.00 96.31 150 ARG A CA 1
ATOM 1246 C C . ARG A 1 150 ? -7.558 -14.379 -10.963 1.00 96.31 150 ARG A C 1
ATOM 1248 O O . ARG A 1 150 ? -6.448 -14.894 -11.041 1.00 96.31 150 ARG A O 1
ATOM 1255 N N . TRP A 1 151 ? -7.740 -13.169 -10.431 1.00 97.19 151 TRP A N 1
ATOM 1256 C CA . TRP A 1 151 ? -6.650 -12.350 -9.908 1.00 97.19 151 TRP A CA 1
ATOM 1257 C C . TRP A 1 151 ? -6.338 -12.600 -8.431 1.00 97.19 151 TRP A C 1
ATOM 1259 O O . TRP A 1 151 ? -5.260 -12.212 -7.979 1.00 97.19 151 TRP A O 1
ATOM 1269 N N . ILE A 1 152 ? -7.244 -13.252 -7.692 1.00 97.69 152 ILE A N 1
ATOM 1270 C CA . ILE A 1 152 ? -7.111 -13.491 -6.248 1.00 97.69 152 ILE A CA 1
ATOM 1271 C C . ILE A 1 152 ? -5.770 -14.138 -5.878 1.00 97.69 152 ILE A C 1
ATOM 1273 O O . ILE A 1 152 ? -5.116 -13.592 -4.990 1.00 97.69 152 ILE A O 1
ATOM 1277 N N . PRO A 1 153 ? -5.287 -15.200 -6.561 1.00 97.88 153 PRO A N 1
ATOM 1278 C CA . PRO A 1 153 ? -4.006 -15.811 -6.205 1.00 97.88 153 PRO A CA 1
ATOM 1279 C C . PRO A 1 153 ? -2.839 -14.815 -6.258 1.00 97.88 153 PRO A C 1
ATOM 1281 O O . PRO A 1 153 ? -2.067 -14.698 -5.311 1.00 97.88 153 PRO A O 1
ATOM 1284 N N . GLY A 1 154 ? -2.745 -14.028 -7.336 1.00 97.69 154 GLY A N 1
ATOM 1285 C CA . GLY A 1 154 ? -1.680 -13.035 -7.498 1.00 97.69 154 GLY A CA 1
ATOM 1286 C C . GLY A 1 154 ? -1.801 -11.863 -6.524 1.00 97.69 154 GLY A C 1
ATOM 1287 O O . GLY A 1 154 ? -0.795 -11.342 -6.048 1.00 97.69 154 GLY A O 1
ATOM 1288 N N . TRP A 1 155 ? -3.027 -11.452 -6.202 1.00 98.25 155 TRP A N 1
ATOM 1289 C CA . TRP A 1 155 ? -3.258 -10.414 -5.206 1.00 98.25 155 TRP A CA 1
ATOM 1290 C C . TRP A 1 155 ? -2.869 -10.887 -3.808 1.00 98.25 155 TRP A C 1
ATOM 1292 O O . TRP A 1 155 ? -2.169 -10.166 -3.109 1.00 98.25 155 TRP A O 1
ATOM 1302 N N . PHE A 1 156 ? -3.260 -12.097 -3.414 1.00 98.00 156 PHE A N 1
A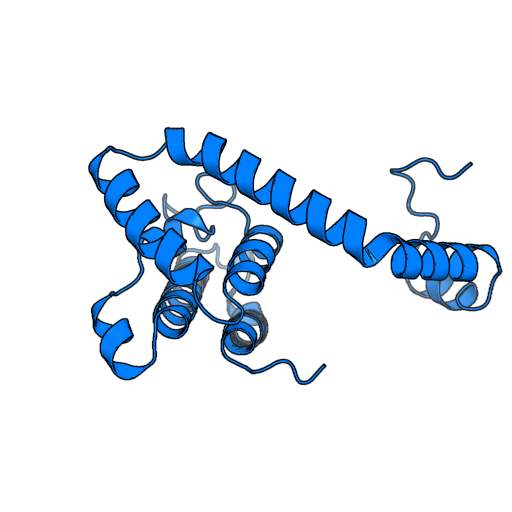TOM 1303 C CA . PHE A 1 156 ? -2.961 -12.627 -2.085 1.00 98.00 156 PHE A CA 1
ATOM 1304 C C . PHE A 1 156 ? -1.461 -12.830 -1.892 1.00 98.00 156 PHE A C 1
ATOM 1306 O O . PHE A 1 156 ? -0.936 -12.358 -0.890 1.00 98.00 156 PHE A O 1
ATOM 1313 N N . ASN A 1 157 ? -0.764 -13.3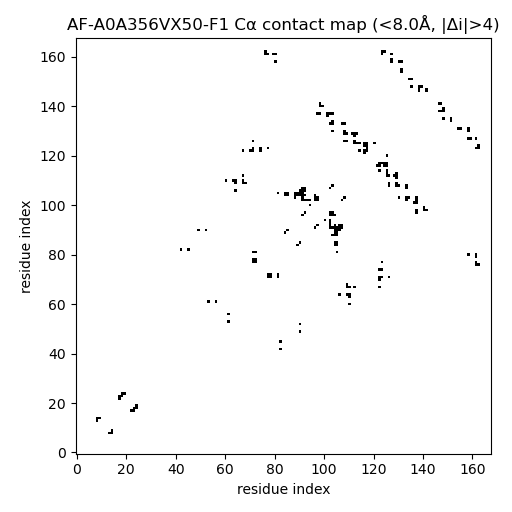70 -2.897 1.00 97.31 157 ASN A N 1
ATOM 1314 C CA . ASN A 1 157 ? 0.695 -13.493 -2.867 1.00 97.31 157 ASN A CA 1
ATOM 1315 C C . ASN A 1 157 ? 1.394 -12.139 -2.658 1.00 97.31 157 ASN A C 1
ATOM 1317 O O . ASN A 1 157 ? 2.390 -12.062 -1.945 1.00 97.31 157 ASN A O 1
ATOM 1321 N N . ARG A 1 158 ? 0.870 -11.059 -3.258 1.00 97.31 158 ARG A N 1
ATOM 1322 C CA . ARG A 1 158 ? 1.393 -9.702 -3.039 1.00 97.31 158 ARG A CA 1
ATOM 1323 C C . ARG A 1 158 ? 1.157 -9.211 -1.610 1.00 97.31 158 ARG A C 1
ATOM 1325 O O . ARG A 1 158 ? 2.026 -8.560 -1.055 1.00 97.31 158 ARG A O 1
ATOM 1332 N N . LEU A 1 159 ? -0.008 -9.484 -1.024 1.00 97.81 159 LEU A N 1
ATOM 1333 C CA . LEU A 1 159 ? -0.294 -9.072 0.353 1.00 97.81 159 LEU A CA 1
ATOM 1334 C C . LEU A 1 159 ? 0.556 -9.872 1.355 1.00 97.81 159 LEU A C 1
ATOM 1336 O O . LEU A 1 159 ? 1.069 -9.304 2.314 1.00 97.81 159 LEU A O 1
ATOM 1340 N N . ASP A 1 160 ? 0.767 -11.164 1.105 1.00 96.06 160 ASP A N 1
ATOM 1341 C CA . ASP A 1 160 ? 1.573 -12.031 1.972 1.00 96.06 160 ASP A CA 1
ATOM 1342 C C . ASP A 1 160 ? 3.046 -11.603 2.048 1.00 96.06 160 ASP A C 1
ATOM 1344 O O . ASP A 1 160 ? 3.700 -11.812 3.074 1.00 96.06 160 ASP A O 1
ATOM 1348 N N . SER A 1 161 ? 3.564 -10.911 1.024 1.00 94.81 161 SER A N 1
ATOM 1349 C CA . SER A 1 161 ? 4.933 -10.385 1.056 1.00 94.81 161 SER A CA 1
ATOM 1350 C C . SER A 1 161 ? 5.130 -9.228 2.043 1.00 94.81 161 SER A C 1
ATOM 1352 O O . SER A 1 161 ? 6.260 -8.805 2.281 1.00 94.81 161 SER A O 1
ATOM 1354 N N . TYR A 1 162 ? 4.062 -8.677 2.630 1.00 94.88 162 TYR A N 1
ATOM 1355 C CA . TYR A 1 162 ? 4.179 -7.616 3.636 1.00 94.88 162 TYR A CA 1
ATOM 1356 C C . TYR A 1 162 ? 4.689 -8.153 4.979 1.00 94.88 162 TYR A C 1
ATOM 1358 O O . TYR A 1 162 ? 5.399 -7.441 5.691 1.00 94.88 162 TYR A O 1
ATOM 1366 N N . SER A 1 163 ? 4.371 -9.408 5.306 1.00 86.75 163 SER A N 1
ATOM 1367 C CA . SER A 1 163 ? 4.842 -10.093 6.517 1.00 86.75 163 SER A CA 1
ATOM 1368 C C . SER A 1 163 ? 6.171 -10.826 6.338 1.00 86.75 163 SER A C 1
ATOM 1370 O O . SER A 1 163 ? 6.773 -11.229 7.330 1.00 86.75 163 SER A O 1
ATOM 1372 N N . THR A 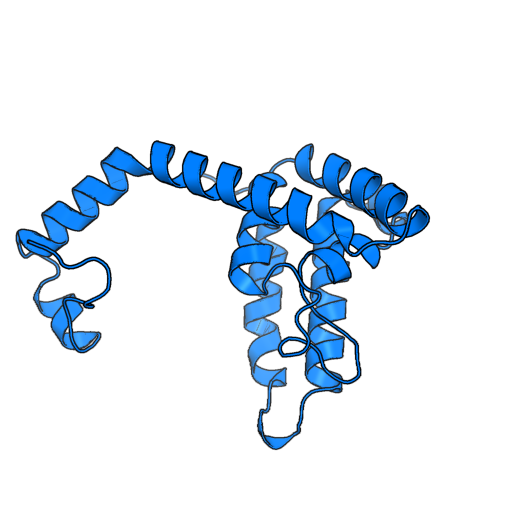1 164 ? 6.649 -11.007 5.104 1.00 79.94 164 THR A N 1
ATOM 1373 C CA . THR A 1 164 ? 7.941 -11.653 4.854 1.00 79.94 164 THR A CA 1
ATOM 1374 C C . THR A 1 164 ? 9.083 -10.666 5.047 1.00 79.94 164 THR A C 1
ATOM 1376 O O . THR A 1 164 ? 9.032 -9.525 4.580 1.00 79.94 164 THR A O 1
ATOM 1379 N N . GLU A 1 165 ? 10.150 -11.104 5.707 1.00 59.28 165 GLU A N 1
ATOM 1380 C CA . GLU A 1 165 ? 11.396 -10.350 5.727 1.00 59.28 165 GLU A CA 1
ATOM 1381 C C . GLU A 1 165 ? 11.977 -10.332 4.311 1.00 59.28 165 GLU A C 1
ATOM 1383 O O . GLU A 1 165 ? 12.384 -11.368 3.789 1.00 59.28 165 GLU A O 1
ATOM 1388 N N . ASN A 1 166 ? 12.016 -9.163 3.671 1.00 48.00 166 ASN A N 1
ATOM 1389 C CA . ASN A 1 166 ? 12.867 -8.999 2.503 1.00 48.00 166 ASN A CA 1
ATOM 1390 C C . ASN A 1 166 ? 14.313 -9.085 3.000 1.00 48.00 166 ASN A C 1
ATOM 1392 O O . ASN A 1 166 ? 14.817 -8.133 3.595 1.00 48.00 166 ASN A O 1
ATOM 1396 N N . GLN A 1 167 ? 14.951 -10.238 2.793 1.00 30.38 167 GLN A N 1
ATOM 1397 C CA . GLN A 1 167 ? 16.403 -10.355 2.826 1.00 30.38 167 GLN A CA 1
ATOM 1398 C C . GLN A 1 167 ? 16.943 -9.538 1.650 1.00 30.38 167 GLN A C 1
ATOM 1400 O O . GLN A 1 167 ? 17.005 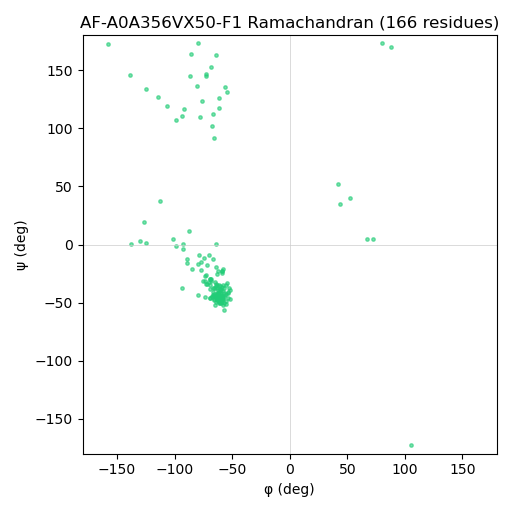-10.028 0.527 1.00 30.38 167 GLN A O 1
ATOM 1405 N N . ASN A 1 168 ? 17.251 -8.270 1.901 1.00 31.16 168 ASN A N 1
ATOM 1406 C CA . ASN A 1 168 ? 18.076 -7.448 1.025 1.00 31.16 168 ASN A CA 1
ATOM 1407 C C . ASN A 1 168 ? 19.287 -6.980 1.818 1.00 31.16 168 ASN A C 1
ATOM 1409 O O . ASN A 1 168 ? 19.066 -6.427 2.920 1.00 31.16 168 ASN A O 1
#

pLDDT: mean 90.63, std 12.51, range [30.38, 98.56]

Foldseek 3Di:
DDDPPDPPDPDPVRCVVCCVPPVVVVVVVVCVVCVVVVLVVLLVVLVVVVVVVLVPDDPVLNVQLCVLLVQLVPDDLSSVLLSVQCVVQNQWPDPVQDFPNQHLHQSQLSSQFDCVCCVPQHSLVSSLVSNLVSQVVCQVRDDVVVNSVVCSVVSSVVSVCSSDDPPD

Radius of gyration: 18.71 Å; Cα contacts (8 Å, |Δi|>4): 137; chains: 1; bounding box: 45×31×49 Å

Solvent-accessible surface area (backbone atoms only — not comparable to full-atom values): 9603 Å² total; per-residue (Å²): 137,83,60,99,83,63,74,95,47,95,45,72,69,59,44,58,72,39,56,83,36,69,70,49,43,52,49,54,50,50,52,63,76,40,43,66,60,51,52,52,51,54,50,53,51,47,53,53,52,47,61,62,58,53,69,80,46,52,78,68,54,44,54,53,33,50,59,46,50,54,50,31,56,72,36,84,54,21,60,56,44,55,54,50,44,28,75,72,53,33,60,38,94,41,80,92,56,38,45,96,86,47,44,53,6,45,52,49,25,53,68,57,39,53,70,75,47,32,81,81,67,31,58,61,48,20,48,37,50,23,42,49,51,34,52,50,53,47,39,75,57,44,63,75,92,68,57,55,62,79,46,47,67,65,51,48,58,58,44,57,55,45,78,47,83,79,91,122